Protein AF-A0A925ZQ29-F1 (afdb_monomer)

Solvent-accessible surface area (backbone atoms only — not comparable to full-atom values): 5270 Å² total; per-residue (Å²): 134,81,74,75,77,75,64,22,30,32,40,32,46,75,61,98,73,38,56,29,37,38,25,36,39,97,60,30,33,36,23,27,30,41,42,92,37,60,16,64,64,14,50,39,54,60,71,70,46,78,92,75,82,67,50,79,43,73,69,40,80,59,96,55,77,56,35,92,47,37,48,71,58,49,54,52,51,38,51,53,53,65,68,70,47,78,76,78,75,89,124

Structure (mmCIF, N/CA/C/O backbone):
data_AF-A0A925ZQ29-F1
#
_entry.id   AF-A0A925ZQ29-F1
#
loop_
_atom_site.group_PDB
_atom_site.id
_atom_site.type_symbol
_atom_site.label_atom_id
_atom_site.label_alt_id
_atom_site.label_comp_id
_atom_site.label_asym_id
_atom_site.label_entity_id
_atom_site.label_seq_id
_atom_site.pdbx_PDB_ins_code
_atom_site.Cartn_x
_atom_site.Cartn_y
_atom_site.Cartn_z
_atom_site.occupancy
_atom_site.B_iso_or_equiv
_atom_site.auth_seq_id
_atom_site.auth_comp_id
_atom_site.auth_asym_id
_atom_site.auth_atom_id
_atom_site.pdbx_PDB_model_num
ATOM 1 N N . MET A 1 1 ? -30.324 4.363 7.461 1.00 38.44 1 MET A N 1
ATOM 2 C CA . MET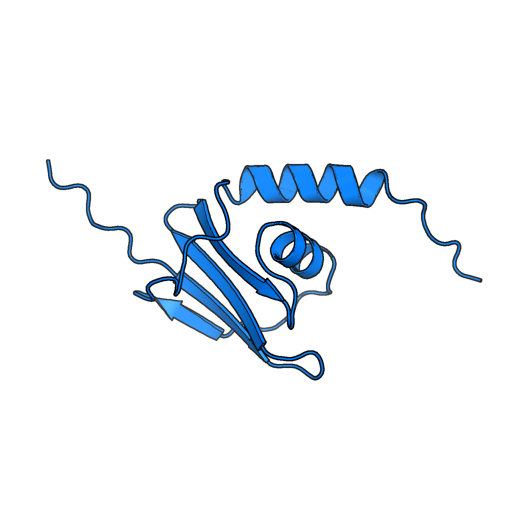 A 1 1 ? -29.618 3.197 6.890 1.00 38.44 1 MET A CA 1
ATOM 3 C C . MET A 1 1 ? -28.143 3.389 7.202 1.00 38.44 1 MET A C 1
ATOM 5 O O . MET A 1 1 ? -27.474 4.131 6.499 1.00 38.44 1 MET A O 1
ATOM 9 N N . SER A 1 2 ? -27.678 2.869 8.340 1.00 38.47 2 SER A N 1
ATOM 10 C CA . SER A 1 2 ? -26.294 3.068 8.777 1.00 38.47 2 SER A CA 1
ATOM 11 C C . SER A 1 2 ? -25.375 2.252 7.879 1.00 38.47 2 SER A C 1
ATOM 13 O O . SER A 1 2 ? -25.413 1.021 7.904 1.00 38.47 2 SER A O 1
ATOM 15 N N . LEU A 1 3 ? -24.576 2.937 7.061 1.00 40.91 3 LEU A N 1
ATOM 16 C CA . LEU A 1 3 ? -23.370 2.359 6.487 1.00 40.91 3 LEU A CA 1
ATOM 17 C C . LEU A 1 3 ? -22.579 1.820 7.680 1.00 40.91 3 LEU A C 1
ATOM 19 O O . LEU A 1 3 ? -22.137 2.603 8.512 1.00 40.91 3 LEU A O 1
ATOM 23 N N . ARG A 1 4 ? -22.475 0.490 7.826 1.00 46.69 4 ARG A N 1
ATOM 24 C CA . ARG A 1 4 ? -21.502 -0.095 8.760 1.00 46.69 4 ARG A CA 1
ATOM 25 C C . ARG A 1 4 ? -20.183 0.604 8.443 1.00 46.69 4 ARG A C 1
ATOM 27 O O . ARG A 1 4 ? -19.837 0.658 7.268 1.00 46.69 4 ARG A O 1
ATOM 34 N N . GLU A 1 5 ? -19.514 1.217 9.400 1.00 53.31 5 GLU A N 1
ATOM 35 C CA . GLU A 1 5 ? -18.199 1.802 9.143 1.00 53.31 5 GLU A CA 1
ATOM 36 C C . GLU A 1 5 ? -17.267 0.643 8.763 1.00 53.31 5 GLU A C 1
ATOM 38 O O . GLU A 1 5 ? -17.325 -0.437 9.361 1.00 53.31 5 GLU A O 1
ATOM 43 N N . GLY A 1 6 ? -16.556 0.778 7.644 1.00 60.69 6 GLY A N 1
ATOM 44 C CA . GLY A 1 6 ? -15.630 -0.250 7.186 1.00 60.69 6 GLY A CA 1
ATOM 45 C C . GLY A 1 6 ? -14.530 -0.419 8.222 1.00 60.69 6 GLY A C 1
ATOM 46 O O . GLY A 1 6 ? -13.982 0.572 8.687 1.00 60.69 6 GLY A O 1
ATOM 47 N N . ARG A 1 7 ? -14.282 -1.659 8.645 1.00 77.81 7 ARG A N 1
ATOM 48 C CA . ARG A 1 7 ? -13.206 -2.010 9.573 1.00 77.81 7 ARG A CA 1
ATOM 49 C C . ARG A 1 7 ? -11.951 -2.183 8.731 1.00 77.81 7 ARG A C 1
ATOM 51 O O . ARG A 1 7 ? -11.821 -3.248 8.119 1.00 77.81 7 ARG A O 1
ATOM 58 N N . PRO A 1 8 ? -11.079 -1.170 8.603 1.00 85.06 8 PRO A N 1
ATOM 59 C CA . PRO A 1 8 ? -10.001 -1.267 7.647 1.00 85.06 8 PRO A CA 1
ATOM 60 C C . PRO A 1 8 ? -9.009 -2.318 8.142 1.00 85.06 8 PRO A C 1
ATOM 62 O O . PRO A 1 8 ? -8.750 -2.459 9.341 1.00 85.06 8 PRO A O 1
ATOM 65 N N . LEU A 1 9 ? -8.505 -3.099 7.201 1.00 93.75 9 LEU A N 1
ATOM 66 C CA . LEU A 1 9 ? -7.502 -4.118 7.429 1.00 93.75 9 LEU A CA 1
ATOM 67 C C . LEU A 1 9 ? -6.137 -3.519 7.125 1.00 93.75 9 LEU A C 1
ATOM 69 O O . LEU A 1 9 ? -5.965 -2.879 6.090 1.00 93.75 9 LEU A O 1
ATOM 73 N N . ARG A 1 10 ? -5.165 -3.768 7.995 1.00 96.12 10 ARG A N 1
ATOM 74 C CA . ARG A 1 10 ? -3.753 -3.501 7.736 1.00 96.12 10 ARG A CA 1
ATOM 75 C C . ARG A 1 10 ? -3.055 -4.829 7.495 1.00 96.12 10 ARG A C 1
ATOM 77 O O . ARG A 1 10 ? -3.131 -5.721 8.336 1.00 96.12 10 ARG A O 1
ATOM 84 N N . ALA A 1 11 ? -2.374 -4.945 6.366 1.00 95.62 11 ALA A N 1
ATOM 85 C CA . ALA A 1 11 ? -1.379 -5.982 6.148 1.00 95.62 11 ALA A CA 1
ATOM 86 C C . ALA A 1 11 ? 0.004 -5.340 6.234 1.00 95.62 11 ALA A C 1
ATOM 88 O O . ALA A 1 11 ? 0.217 -4.298 5.617 1.00 95.62 11 ALA A O 1
ATOM 89 N N . SER A 1 12 ? 0.923 -5.925 6.996 1.00 96.81 12 SER A N 1
ATOM 90 C CA . SER A 1 12 ? 2.270 -5.380 7.160 1.00 96.81 12 SER A CA 1
ATOM 91 C C . SER A 1 12 ? 3.337 -6.455 7.314 1.00 96.81 12 SER A C 1
ATOM 93 O O . SER A 1 12 ? 3.058 -7.598 7.680 1.00 96.81 12 SER A O 1
ATOM 95 N N . TRP A 1 13 ? 4.576 -6.082 7.026 1.00 96.12 13 TRP A N 1
ATOM 96 C CA . TRP A 1 13 ? 5.766 -6.860 7.345 1.00 96.12 13 TRP A CA 1
ATOM 97 C C . TRP A 1 13 ? 6.958 -5.918 7.513 1.00 96.12 13 TRP A C 1
ATOM 99 O O . TRP A 1 13 ? 6.904 -4.740 7.161 1.00 96.12 13 TRP A O 1
ATOM 109 N N . LEU A 1 14 ? 8.033 -6.453 8.078 1.00 95.12 14 LEU A N 1
ATOM 110 C CA . LEU A 1 14 ? 9.292 -5.753 8.277 1.00 95.12 14 LEU A CA 1
ATOM 111 C C . LEU A 1 14 ? 10.398 -6.587 7.637 1.00 95.12 14 LEU A C 1
ATOM 113 O O . LEU A 1 14 ? 10.461 -7.798 7.863 1.00 95.12 14 LEU A O 1
ATOM 117 N N . ASP A 1 15 ? 11.260 -5.948 6.859 1.00 92.31 15 ASP A N 1
ATOM 118 C CA . ASP A 1 15 ? 12.484 -6.555 6.342 1.00 92.31 15 ASP A CA 1
ATOM 119 C C . ASP A 1 15 ? 13.664 -5.569 6.408 1.00 92.31 15 ASP A C 1
ATOM 121 O O . ASP A 1 15 ? 13.620 -4.565 7.122 1.00 92.31 15 ASP A O 1
ATOM 125 N N . ASP A 1 16 ? 14.751 -5.885 5.707 1.00 90.25 16 ASP A N 1
ATOM 126 C CA . ASP A 1 16 ? 15.972 -5.084 5.645 1.00 90.25 16 ASP A CA 1
ATOM 127 C C . ASP A 1 16 ? 15.786 -3.721 4.957 1.00 90.25 16 ASP A C 1
ATOM 129 O O . ASP A 1 16 ? 16.595 -2.818 5.166 1.00 90.25 16 ASP A O 1
ATOM 133 N N . ARG A 1 17 ? 14.712 -3.545 4.178 1.00 87.56 17 ARG A N 1
ATOM 134 C CA . ARG A 1 17 ? 14.355 -2.291 3.494 1.00 87.56 17 ARG A CA 1
ATOM 135 C C . ARG A 1 17 ? 13.437 -1.405 4.335 1.00 87.56 17 ARG A C 1
ATOM 137 O O . ARG A 1 17 ? 13.130 -0.290 3.919 1.00 87.56 17 ARG A O 1
ATOM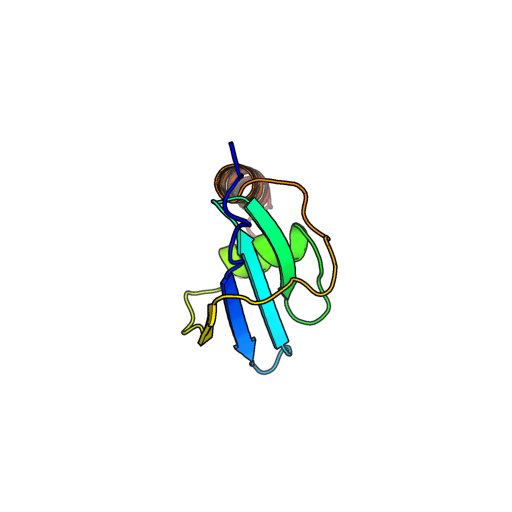 144 N N . GLY A 1 18 ? 13.002 -1.886 5.499 1.00 92.06 18 GLY A N 1
ATOM 145 C CA . GLY A 1 18 ? 12.158 -1.153 6.433 1.00 92.06 18 GLY A CA 1
ATOM 146 C C . GLY A 1 18 ? 10.765 -1.751 6.594 1.00 92.06 18 GLY A C 1
ATOM 147 O O . GLY A 1 18 ? 10.532 -2.937 6.352 1.00 92.06 18 GLY A O 1
ATOM 148 N N . GLU A 1 19 ? 9.850 -0.927 7.102 1.00 94.19 19 GLU A N 1
ATOM 149 C CA . GLU A 1 19 ? 8.459 -1.311 7.331 1.00 94.19 19 GLU A CA 1
ATOM 150 C C . GLU A 1 19 ? 7.646 -1.162 6.047 1.00 94.19 19 GLU A C 1
ATOM 152 O O . GLU A 1 19 ? 7.734 -0.158 5.337 1.00 94.19 19 GLU A O 1
ATOM 157 N N . HIS A 1 20 ? 6.809 -2.160 5.791 1.00 96.31 20 HIS A N 1
ATOM 158 C CA . HIS A 1 20 ? 5.922 -2.200 4.644 1.00 96.31 20 HIS A CA 1
ATOM 159 C C . HIS A 1 20 ? 4.510 -2.449 5.129 1.00 96.31 20 HIS A C 1
ATOM 161 O O . HIS A 1 20 ? 4.271 -3.330 5.958 1.00 96.31 20 HIS A O 1
ATOM 167 N N . GLU A 1 21 ? 3.559 -1.679 4.623 1.00 97.19 21 GLU A N 1
ATOM 168 C CA . GLU A 1 21 ? 2.175 -1.784 5.052 1.00 97.19 21 GLU A CA 1
ATOM 169 C C . GLU A 1 21 ? 1.190 -1.335 3.981 1.00 97.19 21 GLU A C 1
ATOM 171 O O . GLU A 1 21 ? 1.440 -0.405 3.217 1.00 97.19 21 GLU A O 1
ATOM 176 N N . ILE A 1 22 ? 0.030 -1.978 3.963 1.00 96.56 22 ILE A N 1
ATOM 177 C CA . ILE A 1 22 ? -1.097 -1.601 3.123 1.00 96.56 22 ILE A CA 1
ATOM 178 C C . ILE A 1 22 ? -2.382 -1.643 3.942 1.00 96.56 22 ILE A C 1
ATOM 180 O O . ILE A 1 22 ? -2.648 -2.600 4.671 1.00 96.56 22 ILE A O 1
ATOM 184 N N . TYR A 1 23 ? -3.174 -0.583 3.818 1.00 96.56 23 TYR A N 1
ATOM 185 C CA . TYR A 1 23 ? -4.471 -0.435 4.463 1.00 96.56 23 TYR A CA 1
ATOM 186 C C . TYR A 1 23 ? -5.568 -0.589 3.422 1.00 96.56 23 TYR A C 1
ATOM 188 O O . TYR A 1 23 ? -5.586 0.119 2.413 1.00 96.56 23 TYR A O 1
ATOM 196 N N . LEU A 1 24 ? -6.493 -1.501 3.688 1.00 93.94 24 LEU A N 1
ATOM 197 C CA . LEU A 1 24 ? -7.562 -1.902 2.788 1.00 93.94 24 LEU A CA 1
ATOM 198 C C . LEU A 1 24 ? -8.910 -1.738 3.483 1.00 93.94 24 LEU A C 1
ATOM 200 O O . LEU A 1 24 ? -9.094 -2.205 4.603 1.00 93.94 24 LEU A O 1
ATOM 204 N N . ASP A 1 25 ? -9.883 -1.155 2.796 1.00 93.00 25 ASP A N 1
ATOM 205 C CA . ASP A 1 25 ? -11.280 -1.187 3.227 1.00 93.00 25 ASP A CA 1
ATOM 206 C C . ASP A 1 25 ? -12.180 -1.464 2.027 1.00 93.00 25 ASP A C 1
ATOM 208 O O . ASP A 1 25 ? -12.168 -0.735 1.042 1.00 93.00 25 ASP A O 1
ATOM 212 N N . ARG A 1 26 ? -12.954 -2.555 2.084 1.00 89.56 26 ARG A N 1
ATOM 213 C CA . ARG A 1 26 ? -13.918 -2.950 1.031 1.00 89.56 26 ARG A CA 1
ATOM 214 C C . ARG A 1 26 ? -13.340 -2.986 -0.388 1.00 89.56 26 ARG A C 1
ATOM 216 O O . ARG A 1 26 ? -14.020 -2.642 -1.349 1.00 89.56 26 ARG A O 1
ATOM 223 N N . GLY A 1 27 ? -12.096 -3.435 -0.522 1.00 89.12 27 GLY A N 1
ATOM 224 C CA . GLY A 1 27 ? -11.414 -3.505 -1.815 1.00 89.12 27 GLY A CA 1
ATOM 225 C C . GLY A 1 27 ? -10.851 -2.168 -2.303 1.00 89.12 27 GLY A C 1
ATOM 226 O O . GLY A 1 27 ? -10.252 -2.141 -3.375 1.00 89.12 27 GLY A O 1
ATOM 227 N N . GLU A 1 28 ? -10.987 -1.090 -1.531 1.00 93.94 28 GLU A N 1
ATOM 228 C CA . GLU A 1 28 ? -10.247 0.159 -1.712 1.00 93.94 28 GLU A CA 1
ATOM 229 C C . GLU A 1 28 ? -8.929 0.101 -0.946 1.00 93.94 28 GLU A C 1
ATOM 231 O O . GLU A 1 28 ? -8.892 -0.354 0.199 1.00 93.94 28 GLU A O 1
ATOM 236 N N . VAL A 1 29 ? -7.851 0.590 -1.559 1.00 95.38 29 VAL A N 1
ATOM 237 C CA . VAL A 1 29 ? -6.598 0.842 -0.842 1.00 95.38 29 VAL A CA 1
ATOM 238 C C . VAL A 1 29 ? -6.665 2.259 -0.290 1.00 95.38 29 VAL A C 1
ATOM 240 O O . VAL A 1 29 ? -6.853 3.217 -1.038 1.00 95.38 29 VAL A O 1
ATOM 243 N N . LEU A 1 30 ? -6.529 2.390 1.026 1.00 95.75 30 LEU A N 1
ATOM 244 C CA . LEU A 1 30 ? -6.551 3.676 1.721 1.00 95.75 30 LEU A CA 1
ATOM 245 C C . LEU A 1 30 ? -5.146 4.280 1.794 1.00 95.75 30 LEU A C 1
ATOM 247 O O . LEU A 1 30 ? -4.952 5.472 1.559 1.00 95.75 30 LEU A O 1
ATOM 251 N N . HIS A 1 31 ? -4.161 3.443 2.104 1.00 96.44 31 HIS A N 1
ATOM 252 C CA . HIS A 1 31 ? -2.767 3.829 2.267 1.00 96.44 31 HIS A CA 1
ATOM 253 C C . HIS A 1 31 ? -1.868 2.650 1.931 1.00 96.44 31 HIS A C 1
ATOM 255 O O . HIS A 1 31 ? -2.238 1.502 2.176 1.00 96.44 31 HIS A O 1
ATOM 261 N N . ALA A 1 32 ? -0.691 2.942 1.399 1.00 97.19 32 ALA A N 1
ATOM 262 C CA . ALA A 1 32 ? 0.353 1.959 1.190 1.00 97.19 32 ALA A CA 1
ATOM 263 C C . ALA A 1 32 ? 1.719 2.610 1.391 1.00 97.19 32 ALA A C 1
ATOM 265 O O . ALA A 1 32 ? 1.922 3.743 0.942 1.00 97.19 32 ALA A O 1
ATOM 266 N N . ARG A 1 33 ? 2.631 1.872 2.021 1.00 97.56 33 ARG A N 1
ATOM 267 C CA . ARG A 1 33 ? 4.029 2.242 2.225 1.00 97.56 33 ARG A CA 1
ATOM 268 C C . ARG A 1 33 ? 4.931 1.030 2.014 1.00 97.56 33 ARG A C 1
ATOM 270 O O . ARG A 1 33 ? 4.630 -0.038 2.536 1.00 97.56 33 ARG A O 1
ATOM 277 N N . TYR A 1 34 ? 6.011 1.200 1.261 1.00 95.56 34 TYR A N 1
ATOM 278 C CA . TYR A 1 34 ? 7.037 0.183 1.025 1.00 95.56 34 TYR A CA 1
ATOM 279 C C . TYR A 1 34 ? 8.409 0.801 1.313 1.00 95.56 34 TYR A C 1
ATOM 281 O O . TYR A 1 34 ? 8.952 1.519 0.469 1.00 95.56 34 TYR A O 1
ATOM 289 N N . GLY A 1 35 ? 8.932 0.602 2.526 1.00 93.94 35 GLY A N 1
ATOM 290 C CA . GLY A 1 35 ? 10.079 1.360 3.027 1.00 93.94 35 GLY A CA 1
ATOM 291 C C . GLY A 1 35 ? 9.784 2.864 2.996 1.00 93.94 35 GLY A C 1
ATOM 292 O O . GLY A 1 35 ? 8.867 3.337 3.664 1.00 93.94 35 GLY A O 1
ATOM 293 N N . GLU A 1 36 ? 10.525 3.599 2.165 1.00 93.12 36 GLU A N 1
ATOM 294 C CA . GLU A 1 36 ? 10.360 5.049 1.966 1.00 93.12 36 GLU A CA 1
ATOM 295 C C . GLU A 1 36 ? 9.334 5.417 0.877 1.00 93.12 36 GLU A C 1
ATOM 297 O O . GLU A 1 36 ? 8.980 6.586 0.722 1.00 93.12 36 GLU A O 1
ATOM 302 N N . LEU A 1 37 ? 8.856 4.449 0.086 1.00 95.31 37 LEU A N 1
ATOM 303 C CA . LEU A 1 37 ? 7.845 4.702 -0.942 1.00 95.31 37 LEU A CA 1
ATOM 304 C C . LEU A 1 37 ? 6.462 4.797 -0.307 1.00 95.31 37 LEU A C 1
ATOM 306 O O . LEU A 1 37 ? 6.103 3.959 0.514 1.00 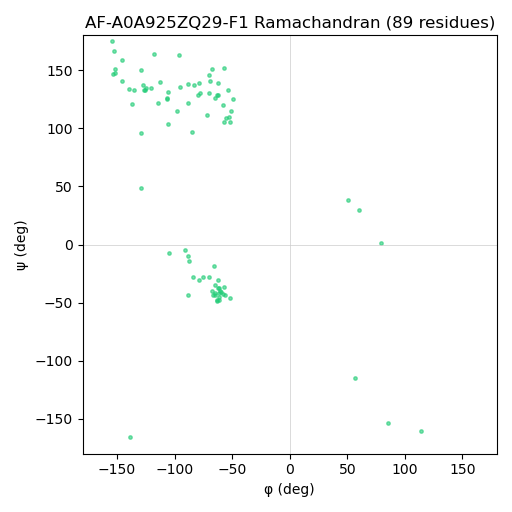95.31 37 LEU A O 1
ATOM 310 N N . GLU A 1 38 ? 5.643 5.741 -0.767 1.00 96.25 38 GLU A N 1
ATOM 311 C CA . GLU A 1 38 ? 4.254 5.895 -0.334 1.00 96.25 38 GLU A CA 1
ATOM 312 C C . GLU A 1 38 ? 3.298 5.982 -1.534 1.00 96.25 38 GLU A C 1
ATOM 314 O O . GLU A 1 38 ? 3.649 6.459 -2.615 1.00 96.25 38 GLU A O 1
ATOM 319 N N . GLY A 1 39 ? 2.059 5.527 -1.344 1.00 95.88 39 GLY A N 1
ATOM 320 C CA . GLY A 1 39 ? 0.983 5.681 -2.319 1.00 95.88 39 GLY A CA 1
ATOM 321 C C . GLY A 1 39 ? 0.977 4.568 -3.374 1.00 95.88 39 GLY A C 1
ATOM 322 O O . GLY A 1 39 ? 1.418 3.452 -3.095 1.00 95.88 39 GLY A O 1
ATOM 323 N N . PRO A 1 40 ? 0.459 4.818 -4.592 1.00 95.50 40 PRO A N 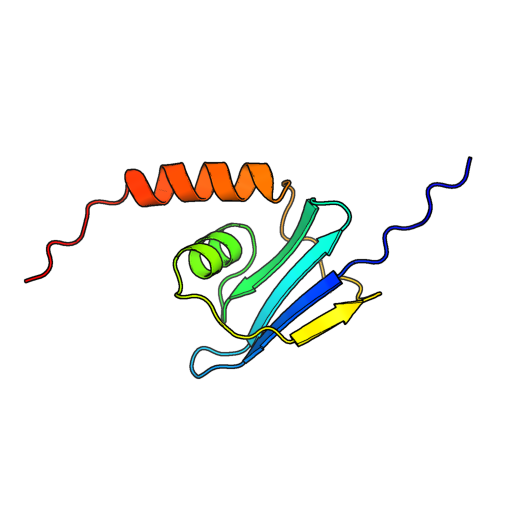1
ATOM 324 C CA . PRO A 1 40 ? 0.336 3.784 -5.623 1.00 95.50 40 PRO A CA 1
ATOM 325 C C . PRO A 1 40 ? 1.664 3.110 -5.991 1.00 95.50 40 PRO A C 1
ATOM 327 O O . PRO A 1 40 ? 1.692 1.898 -6.177 1.00 95.50 40 PRO A O 1
ATOM 330 N N . ALA A 1 41 ? 2.768 3.865 -6.015 1.00 93.94 41 ALA A N 1
ATOM 331 C CA . ALA A 1 41 ? 4.097 3.326 -6.302 1.00 93.94 41 ALA A CA 1
ATOM 332 C C . ALA A 1 41 ? 4.534 2.269 -5.274 1.00 93.94 41 ALA A C 1
ATOM 334 O O . ALA A 1 41 ? 5.111 1.251 -5.648 1.00 93.94 41 ALA A O 1
ATOM 335 N N . ALA A 1 42 ? 4.194 2.463 -3.993 1.00 95.44 42 ALA A N 1
ATOM 336 C CA . ALA A 1 42 ? 4.423 1.449 -2.971 1.00 95.44 42 ALA A CA 1
ATOM 337 C C . ALA A 1 42 ? 3.643 0.168 -3.291 1.00 95.44 42 ALA A C 1
ATOM 339 O O . ALA A 1 42 ? 4.218 -0.912 -3.270 1.00 95.44 42 ALA A O 1
ATOM 340 N N . VAL A 1 43 ? 2.363 0.280 -3.672 1.00 95.19 43 VAL A N 1
ATOM 341 C CA . VAL A 1 43 ? 1.535 -0.876 -4.069 1.00 95.19 43 VAL A CA 1
ATOM 342 C C . VAL A 1 43 ? 2.160 -1.633 -5.240 1.00 95.19 43 VAL A C 1
ATOM 344 O O . VAL A 1 43 ? 2.180 -2.860 -5.233 1.00 95.19 43 VAL A O 1
ATOM 347 N N . PHE A 1 44 ? 2.684 -0.924 -6.238 1.00 94.44 44 PHE A N 1
ATOM 348 C CA . PHE A 1 44 ? 3.315 -1.556 -7.398 1.00 94.44 44 PHE A CA 1
ATOM 349 C C . PHE A 1 44 ? 4.577 -2.313 -6.998 1.00 94.44 44 PHE A C 1
ATOM 351 O O . PHE A 1 44 ? 4.737 -3.466 -7.389 1.00 94.44 44 PHE A O 1
ATOM 358 N N . GLN A 1 45 ? 5.407 -1.720 -6.138 1.00 92.88 45 GLN A N 1
ATOM 359 C CA . GLN A 1 45 ? 6.586 -2.396 -5.612 1.00 92.88 45 GLN A CA 1
ATOM 360 C C . GLN A 1 45 ? 6.222 -3.648 -4.799 1.00 92.88 45 GLN A C 1
ATOM 362 O O . GLN A 1 45 ? 6.905 -4.660 -4.915 1.00 92.88 45 GLN A O 1
ATOM 367 N N . MET A 1 46 ? 5.128 -3.616 -4.027 1.00 92.88 46 MET A N 1
ATOM 368 C CA . MET A 1 46 ? 4.615 -4.794 -3.311 1.00 92.88 46 MET A CA 1
ATOM 369 C C . MET A 1 46 ? 4.131 -5.908 -4.241 1.00 92.88 46 MET A C 1
ATOM 371 O O . MET A 1 46 ? 4.236 -7.076 -3.886 1.00 92.88 46 MET A O 1
ATOM 375 N N . LEU A 1 47 ? 3.544 -5.548 -5.386 1.00 91.50 47 LEU A N 1
ATOM 376 C CA . LEU A 1 47 ? 3.040 -6.502 -6.377 1.00 91.50 47 LEU A CA 1
ATOM 377 C C . LEU A 1 47 ? 4.164 -7.148 -7.198 1.00 91.50 47 LEU A C 1
ATOM 379 O O . LEU A 1 47 ? 3.976 -8.262 -7.683 1.00 91.50 47 LEU A O 1
ATOM 383 N N . ASP A 1 48 ? 5.285 -6.447 -7.373 1.00 91.00 48 ASP A N 1
ATOM 384 C CA . ASP A 1 48 ? 6.470 -6.938 -8.085 1.00 91.00 48 ASP A CA 1
ATOM 385 C C . ASP A 1 48 ? 7.398 -7.782 -7.187 1.00 91.00 48 ASP A C 1
ATOM 387 O O . ASP A 1 48 ? 8.078 -8.693 -7.658 1.00 91.00 48 ASP A O 1
ATOM 391 N N . ASP A 1 49 ? 7.405 -7.522 -5.875 1.00 89.00 49 ASP A N 1
ATOM 392 C CA . ASP A 1 49 ? 8.203 -8.289 -4.914 1.00 89.00 49 ASP A CA 1
ATOM 393 C C . ASP A 1 49 ? 7.639 -9.723 -4.749 1.00 89.00 49 ASP A C 1
ATOM 395 O O . ASP A 1 49 ? 6.421 -9.933 -4.801 1.00 89.00 49 ASP A O 1
ATOM 399 N N . PRO A 1 50 ? 8.488 -10.747 -4.523 1.00 87.94 50 PRO A N 1
ATOM 400 C CA . PRO A 1 50 ? 8.019 -12.111 -4.307 1.00 87.94 50 PRO A CA 1
ATOM 401 C C . PRO A 1 50 ? 7.037 -12.211 -3.128 1.00 87.94 50 PRO A C 1
ATOM 403 O O . PRO A 1 50 ? 7.160 -11.442 -2.174 1.00 87.94 50 PRO A O 1
ATOM 406 N N . PRO A 1 51 ? 6.109 -13.189 -3.126 1.00 86.00 51 PRO A N 1
ATOM 407 C CA . PRO A 1 51 ? 5.151 -13.352 -2.036 1.00 86.00 51 PRO A CA 1
ATOM 408 C C . PRO A 1 51 ? 5.830 -13.451 -0.665 1.00 86.00 51 PRO A C 1
ATOM 410 O O . PRO A 1 51 ? 6.764 -14.235 -0.478 1.00 86.00 51 PRO A O 1
ATOM 413 N N . ARG A 1 52 ? 5.321 -12.690 0.309 1.00 86.88 52 ARG A N 1
ATOM 414 C CA . ARG A 1 52 ? 5.823 -12.666 1.691 1.00 86.88 52 ARG A CA 1
ATOM 415 C C . ARG A 1 52 ? 4.762 -13.129 2.682 1.00 86.88 52 ARG A C 1
ATOM 417 O O . ARG A 1 52 ? 3.575 -13.190 2.372 1.00 86.88 52 ARG A O 1
ATOM 424 N N . ALA A 1 53 ? 5.200 -13.467 3.892 1.00 91.56 53 ALA A N 1
ATOM 425 C CA . ALA A 1 53 ? 4.293 -13.631 5.020 1.00 91.56 53 ALA A CA 1
ATOM 426 C C . ALA A 1 53 ? 3.906 -12.246 5.557 1.00 91.56 53 ALA A C 1
ATOM 428 O O . ALA A 1 53 ? 4.779 -11.417 5.808 1.00 91.56 53 ALA A O 1
ATOM 429 N N . TYR A 1 54 ? 2.607 -12.019 5.746 1.00 92.62 54 TYR A N 1
ATOM 430 C CA . TYR A 1 54 ? 2.067 -10.751 6.231 1.00 92.62 54 TYR A CA 1
ATOM 431 C C . TYR A 1 54 ? 1.470 -10.921 7.624 1.00 92.62 54 TYR A C 1
ATOM 433 O O . TYR A 1 54 ? 0.751 -11.887 7.890 1.00 92.62 54 TYR A O 1
ATOM 441 N N . ASN A 1 55 ? 1.702 -9.933 8.481 1.00 95.69 55 ASN A N 1
ATOM 442 C CA . ASN A 1 55 ? 0.901 -9.723 9.676 1.00 95.69 55 ASN A CA 1
ATOM 443 C C . ASN A 1 55 ? -0.389 -9.016 9.271 1.00 95.69 55 ASN A C 1
ATOM 445 O O . ASN A 1 55 ? -0.349 -8.000 8.578 1.00 95.69 55 ASN A O 1
ATOM 449 N N . ILE A 1 56 ? -1.529 -9.560 9.694 1.00 95.06 56 ILE A N 1
ATOM 450 C CA . ILE A 1 56 ? -2.849 -9.023 9.367 1.00 95.06 56 ILE A CA 1
ATOM 451 C C . ILE A 1 56 ? -3.516 -8.522 10.643 1.00 95.06 56 ILE A C 1
ATOM 453 O O . ILE A 1 56 ? -3.747 -9.287 11.577 1.00 95.06 56 ILE A O 1
ATOM 457 N N . GLU A 1 57 ? -3.875 -7.244 10.652 1.00 95.00 57 GLU A N 1
ATOM 458 C CA . GLU A 1 57 ? -4.588 -6.588 11.743 1.00 95.00 57 GLU A CA 1
ATOM 459 C C . GLU A 1 57 ? -5.923 -6.030 11.227 1.00 95.00 57 GLU A C 1
ATOM 461 O O . GLU A 1 57 ? -5.980 -5.398 10.172 1.00 95.00 57 GLU A O 1
ATOM 466 N N . GLN A 1 58 ? -7.008 -6.249 11.969 1.00 92.81 58 GLN A N 1
ATOM 467 C CA . GLN A 1 58 ? -8.327 -5.672 11.675 1.00 92.81 58 GLN A CA 1
ATOM 468 C C . GLN A 1 58 ? -8.551 -4.392 12.484 1.00 92.81 58 GLN A C 1
ATOM 470 O O . GLN A 1 58 ? -7.869 -4.161 13.481 1.00 92.81 58 GLN A O 1
ATOM 475 N N . ASP A 1 59 ? -9.532 -3.583 12.074 1.00 89.50 59 ASP A N 1
ATOM 476 C CA . ASP A 1 59 ? -9.927 -2.356 12.781 1.00 89.50 59 ASP A CA 1
ATOM 477 C C . ASP A 1 59 ? -8.784 -1.327 12.901 1.00 89.50 59 ASP A C 1
ATOM 479 O O . ASP A 1 59 ? -8.713 -0.548 13.853 1.00 89.50 59 ASP A O 1
ATOM 483 N N . ARG A 1 60 ? -7.865 -1.313 11.927 1.00 89.25 60 ARG A N 1
ATOM 484 C CA . ARG A 1 60 ? -6.724 -0.393 11.908 1.00 89.25 60 ARG A CA 1
ATOM 485 C C . ARG A 1 60 ? -7.022 0.805 11.025 1.00 89.25 60 ARG A C 1
ATOM 487 O O . ARG A 1 60 ? -7.131 0.682 9.811 1.00 89.25 60 ARG A O 1
ATOM 494 N N . THR A 1 61 ? -7.092 1.985 11.627 1.00 88.75 61 THR A N 1
ATOM 495 C CA . THR A 1 61 ? -7.203 3.240 10.879 1.00 88.75 61 THR A CA 1
ATOM 496 C C . THR A 1 61 ? -5.893 3.533 10.155 1.00 88.75 61 THR A C 1
ATOM 498 O O . THR A 1 61 ? -4.826 3.495 10.767 1.00 88.75 61 THR A O 1
ATOM 501 N N . ALA A 1 62 ? -5.976 3.839 8.860 1.00 90.06 62 ALA A N 1
ATOM 502 C CA . ALA A 1 62 ? -4.821 4.302 8.102 1.00 90.06 62 ALA A CA 1
ATOM 503 C C . ALA A 1 62 ? -4.307 5.634 8.682 1.00 90.06 62 ALA A C 1
ATOM 505 O O . ALA A 1 62 ? -5.128 6.497 9.006 1.00 90.06 62 ALA A O 1
ATOM 506 N N . PRO A 1 63 ? -2.982 5.838 8.799 1.00 90.00 63 PRO A N 1
ATOM 507 C CA . PRO A 1 63 ? -2.425 7.074 9.358 1.00 90.00 63 PRO A CA 1
ATOM 508 C C . PRO A 1 63 ? -2.794 8.303 8.516 1.00 90.00 63 PRO A C 1
ATOM 510 O O . PRO A 1 63 ? -2.955 9.405 9.034 1.00 90.00 63 PRO A O 1
ATOM 513 N N . GLN A 1 64 ? -2.958 8.092 7.213 1.00 91.19 64 GLN A N 1
ATOM 514 C CA . GLN A 1 64 ? -3.411 9.065 6.233 1.00 91.19 64 GLN A CA 1
ATOM 515 C C . GLN A 1 64 ? -4.051 8.332 5.053 1.00 91.19 64 GLN A C 1
ATOM 517 O O . GLN A 1 64 ? -4.006 7.105 4.981 1.00 91.19 64 GLN A O 1
ATOM 522 N N . ARG A 1 65 ? -4.622 9.075 4.101 1.00 93.06 65 ARG A N 1
ATOM 523 C CA . ARG A 1 65 ? -5.072 8.513 2.825 1.00 93.06 65 ARG A CA 1
ATOM 524 C C . ARG A 1 65 ? -4.106 8.916 1.718 1.00 93.06 65 ARG A C 1
ATOM 526 O O . ARG A 1 65 ? -4.150 10.053 1.262 1.00 93.06 65 ARG A O 1
ATOM 533 N N . SER A 1 66 ? -3.259 7.982 1.290 1.00 94.94 66 SER A N 1
ATOM 534 C CA . SER A 1 66 ? -2.292 8.200 0.201 1.00 94.94 66 SER A CA 1
ATOM 535 C C . SER A 1 66 ? -2.699 7.526 -1.111 1.00 94.94 66 SER A C 1
ATOM 537 O O . SER A 1 66 ? -2.082 7.757 -2.149 1.00 94.94 66 SER A O 1
ATOM 539 N N . VAL A 1 67 ? -3.759 6.709 -1.091 1.00 94.75 67 VAL A N 1
ATOM 540 C CA . VAL A 1 67 ? -4.272 6.010 -2.271 1.00 94.75 67 VAL A CA 1
ATOM 541 C C . VAL A 1 67 ? -5.773 6.268 -2.435 1.00 94.75 67 VAL A C 1
ATOM 543 O O . VAL A 1 67 ? -6.560 6.288 -1.484 1.00 94.75 67 VAL A O 1
ATOM 546 N N . PHE A 1 68 ? -6.170 6.507 -3.685 1.00 92.69 68 PHE A N 1
ATOM 547 C CA . PHE A 1 68 ? -7.540 6.832 -4.088 1.00 92.69 68 PHE A CA 1
ATOM 548 C C . PHE A 1 68 ? -7.980 5.917 -5.234 1.00 92.69 68 PHE A C 1
ATOM 550 O O . PHE A 1 68 ? -8.433 6.374 -6.284 1.00 92.69 68 PHE A O 1
ATOM 557 N N . ALA A 1 6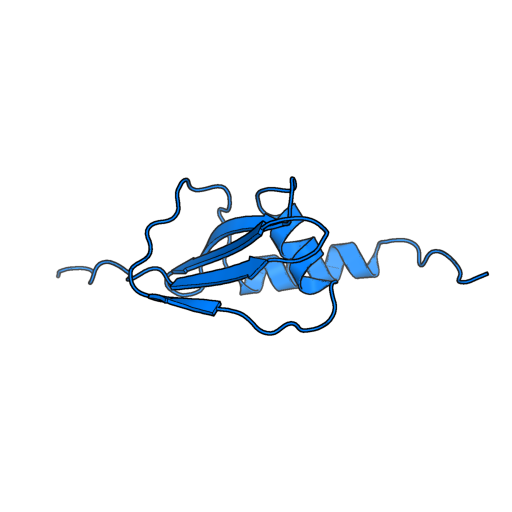9 ? -7.768 4.615 -5.060 1.00 92.44 69 ALA A N 1
ATOM 558 C CA . ALA A 1 69 ? -8.097 3.615 -6.060 1.00 92.44 69 ALA A CA 1
ATOM 559 C C . ALA A 1 69 ? -8.423 2.265 -5.417 1.00 92.44 69 ALA A C 1
ATOM 561 O O . ALA A 1 69 ? -7.852 1.881 -4.391 1.00 92.44 69 ALA A O 1
ATOM 562 N N . SER A 1 70 ? -9.281 1.512 -6.103 1.00 95.44 70 SER A N 1
ATOM 563 C CA . SER A 1 70 ? -9.545 0.125 -5.761 1.00 95.44 70 SER A CA 1
ATOM 564 C C . SER A 1 70 ? -8.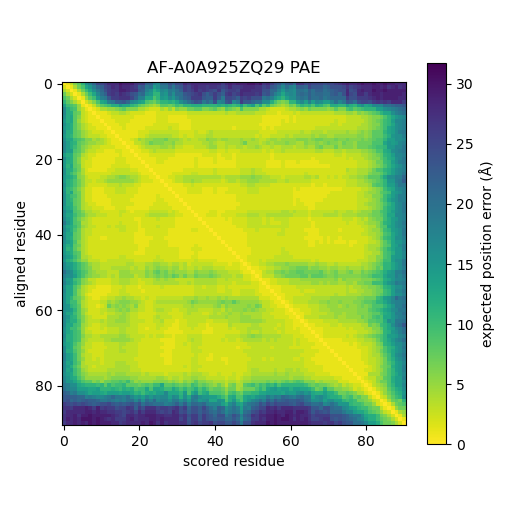325 -0.754 -6.020 1.00 95.44 70 SER A C 1
ATOM 566 O O . SER A 1 70 ? -7.537 -0.508 -6.940 1.00 95.44 70 SER A O 1
ATOM 568 N N . TRP A 1 71 ? -8.208 -1.834 -5.250 1.00 93.12 71 TRP A N 1
ATOM 569 C CA . TRP A 1 71 ? -7.201 -2.874 -5.441 1.00 93.12 71 TRP A CA 1
ATOM 570 C C . TRP A 1 71 ? -7.194 -3.387 -6.884 1.00 93.12 71 TRP A C 1
ATOM 572 O O . TRP A 1 71 ? -6.148 -3.441 -7.522 1.00 93.12 71 TRP A O 1
ATOM 582 N N . ALA A 1 72 ? -8.374 -3.664 -7.449 1.00 93.94 72 ALA A N 1
ATOM 583 C CA . ALA A 1 72 ? -8.503 -4.128 -8.829 1.00 93.94 72 ALA A CA 1
ATOM 584 C C . ALA A 1 72 ? -7.927 -3.126 -9.847 1.00 93.94 72 ALA A C 1
ATOM 586 O O . ALA A 1 72 ? -7.244 -3.527 -10.791 1.00 93.94 72 ALA A O 1
ATOM 587 N N . ARG A 1 73 ? -8.164 -1.822 -9.646 1.00 94.50 73 ARG A N 1
ATOM 588 C CA . ARG A 1 73 ? -7.611 -0.772 -10.511 1.00 94.50 73 ARG A CA 1
ATOM 589 C C . ARG A 1 73 ? -6.093 -0.679 -10.379 1.00 94.50 73 ARG A C 1
ATOM 591 O O . ARG A 1 73 ? -5.420 -0.506 -11.391 1.00 94.50 73 ARG A O 1
ATOM 598 N N . LE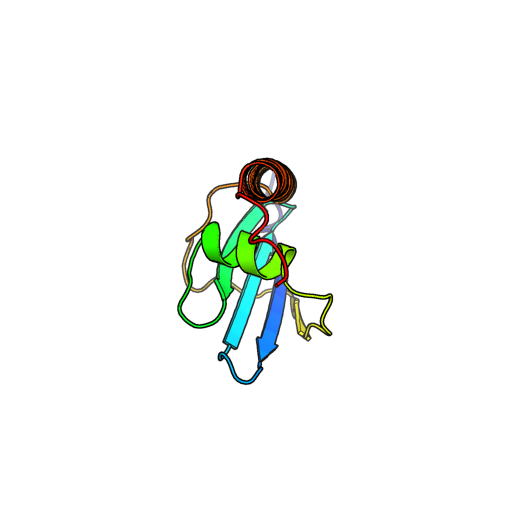U A 1 74 ? -5.561 -0.816 -9.166 1.00 94.38 74 LEU A N 1
ATOM 599 C CA . LEU A 1 74 ? -4.118 -0.801 -8.917 1.00 94.38 74 LEU A CA 1
ATOM 600 C C . LEU A 1 74 ? -3.428 -2.019 -9.531 1.00 94.38 74 LEU A C 1
ATOM 602 O O . LEU A 1 74 ? -2.425 -1.845 -10.208 1.00 94.38 74 LEU A O 1
ATOM 606 N N . CYS A 1 75 ? -3.992 -3.222 -9.398 1.00 91.69 75 CYS A N 1
ATOM 607 C CA . CYS A 1 75 ? -3.459 -4.414 -10.062 1.00 91.69 75 CYS A CA 1
ATOM 6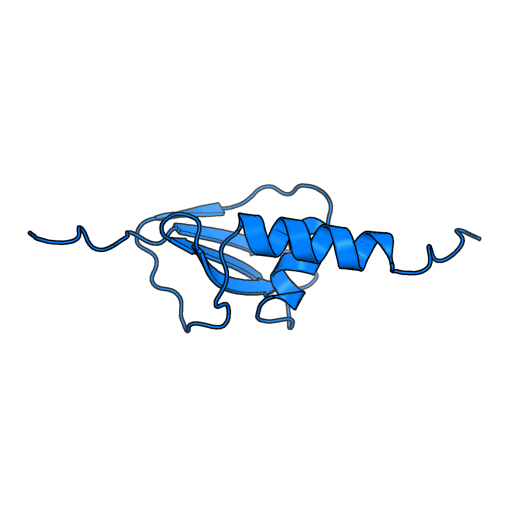08 C C . CYS A 1 75 ? -3.451 -4.267 -11.588 1.00 91.69 75 CYS A C 1
ATOM 610 O O . CYS A 1 75 ? -2.495 -4.674 -12.245 1.00 91.69 75 CYS A O 1
ATOM 612 N N . HIS A 1 76 ? -4.505 -3.679 -12.162 1.00 92.31 76 HIS A N 1
ATOM 613 C CA . HIS A 1 76 ? -4.540 -3.395 -13.593 1.00 92.31 76 HIS A CA 1
ATOM 614 C C . HIS A 1 76 ? -3.450 -2.391 -13.996 1.00 92.31 76 HIS A C 1
ATOM 616 O O . HIS A 1 76 ? -2.736 -2.632 -14.964 1.00 92.31 76 HIS A O 1
ATOM 622 N N . ALA A 1 77 ? -3.311 -1.283 -13.261 1.00 91.44 77 ALA A N 1
ATOM 623 C CA . ALA A 1 77 ? -2.294 -0.267 -13.530 1.00 91.44 77 ALA A CA 1
ATOM 624 C C . ALA A 1 77 ? -0.870 -0.833 -13.410 1.00 91.44 77 ALA A C 1
ATOM 626 O O . ALA A 1 77 ? -0.091 -0.692 -14.346 1.00 91.44 77 ALA A O 1
ATOM 627 N N . ALA A 1 78 ? -0.579 -1.563 -12.329 1.00 89.44 78 ALA A N 1
ATOM 628 C CA . ALA A 1 78 ? 0.704 -2.227 -12.114 1.00 89.44 78 ALA A CA 1
ATOM 629 C C . ALA A 1 78 ? 1.045 -3.168 -13.271 1.00 89.44 78 ALA A C 1
ATOM 631 O O . ALA A 1 78 ? 2.159 -3.159 -13.775 1.00 89.44 78 ALA A O 1
ATOM 632 N N . ARG A 1 79 ? 0.070 -3.950 -13.750 1.00 86.38 79 ARG A N 1
ATOM 633 C CA . ARG A 1 79 ? 0.276 -4.829 -14.902 1.00 86.38 79 ARG A CA 1
ATOM 634 C C . ARG A 1 79 ? 0.637 -4.049 -16.167 1.00 86.38 79 ARG A C 1
ATOM 636 O O . ARG A 1 79 ? 1.486 -4.518 -16.912 1.00 86.38 79 ARG A O 1
ATOM 643 N N . CYS A 1 80 ? -0.007 -2.914 -16.435 1.00 85.31 80 CYS A N 1
ATOM 644 C CA . CYS A 1 80 ? 0.353 -2.075 -17.579 1.00 85.31 80 CYS A CA 1
ATOM 645 C C . CYS A 1 80 ? 1.782 -1.533 -17.434 1.00 85.31 80 CYS A C 1
ATOM 647 O O . CYS A 1 80 ? 2.587 -1.712 -18.339 1.00 85.31 80 CYS A O 1
ATOM 649 N N . GLU A 1 81 ? 2.127 -0.972 -16.273 1.00 78.38 81 GLU A N 1
ATOM 650 C CA . GLU A 1 81 ? 3.459 -0.398 -16.037 1.00 78.38 81 GLU A CA 1
ATOM 651 C C . GLU A 1 81 ? 4.582 -1.447 -16.066 1.00 78.38 81 GLU A C 1
ATOM 653 O O . GLU A 1 81 ? 5.621 -1.221 -16.681 1.00 78.38 81 GLU A O 1
ATOM 658 N N . LEU A 1 82 ? 4.367 -2.621 -15.466 1.00 70.88 82 LEU A N 1
ATOM 659 C CA . LEU A 1 82 ? 5.352 -3.709 -15.442 1.00 70.88 82 LEU A CA 1
ATOM 660 C C . LEU A 1 82 ? 5.552 -4.366 -16.816 1.00 70.88 82 LEU A C 1
ATOM 662 O O . LEU A 1 82 ? 6.624 -4.901 -17.088 1.00 70.88 82 LEU A O 1
ATOM 666 N N . LEU A 1 83 ? 4.533 -4.356 -17.684 1.00 66.75 83 LEU A N 1
ATOM 667 C CA . LEU A 1 83 ? 4.655 -4.869 -19.053 1.00 66.75 83 LEU A CA 1
ATOM 668 C C . LEU A 1 83 ? 5.346 -3.874 -19.993 1.00 66.75 83 LEU A C 1
ATOM 670 O O . LEU A 1 83 ? 6.021 -4.313 -20.925 1.00 66.75 83 LEU A O 1
ATOM 674 N N . ASP A 1 84 ? 5.192 -2.572 -19.745 1.00 60.84 84 ASP A N 1
ATOM 675 C C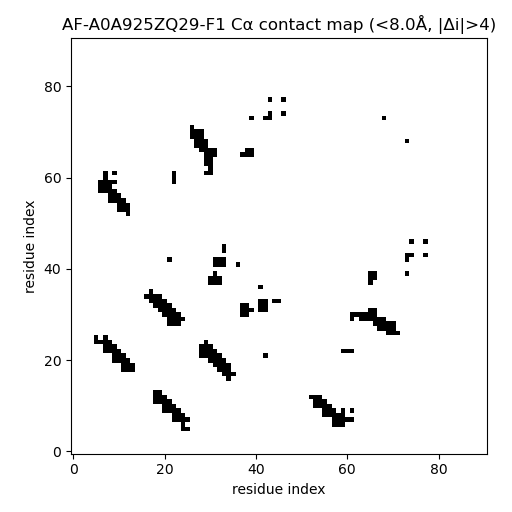A . ASP A 1 84 ? 5.789 -1.505 -20.556 1.00 60.84 84 ASP A CA 1
ATOM 676 C C . ASP A 1 84 ? 7.214 -1.129 -20.107 1.00 60.84 84 ASP A C 1
ATOM 678 O O . ASP A 1 84 ? 7.956 -0.487 -20.858 1.00 60.84 84 ASP A O 1
ATOM 682 N N . ALA A 1 85 ? 7.642 -1.550 -18.912 1.00 58.28 85 ALA A N 1
ATOM 683 C CA . ALA A 1 85 ? 9.024 -1.401 -18.477 1.00 58.28 85 ALA A CA 1
ATOM 684 C C . ALA A 1 85 ? 9.953 -2.250 -19.372 1.00 58.28 85 ALA A C 1
ATOM 686 O O . ALA A 1 85 ? 9.738 -3.460 -19.514 1.00 58.28 85 ALA A O 1
ATOM 687 N N . PRO A 1 86 ? 11.008 -1.670 -19.983 1.00 53.44 86 PRO A N 1
ATOM 688 C CA . PRO A 1 86 ? 11.971 -2.457 -20.735 1.00 53.44 86 PRO A CA 1
ATOM 689 C C . PRO A 1 86 ? 12.556 -3.498 -19.788 1.00 53.44 86 PRO A C 1
ATOM 691 O O . PRO A 1 86 ? 13.146 -3.143 -18.768 1.00 53.44 86 PRO A O 1
ATOM 694 N N . ARG A 1 87 ? 12.382 -4.784 -20.116 1.00 56.09 87 ARG A N 1
ATOM 695 C CA . ARG A 1 87 ? 13.093 -5.867 -19.434 1.00 56.09 87 ARG A CA 1
ATOM 696 C C . ARG A 1 87 ? 14.568 -5.503 -19.474 1.00 56.09 87 ARG A C 1
ATOM 698 O O . ARG A 1 87 ? 15.177 -5.593 -20.538 1.00 56.09 87 ARG A O 1
ATOM 705 N N . ALA A 1 88 ? 15.122 -5.064 -18.345 1.00 50.25 88 ALA A N 1
ATOM 706 C CA . ALA A 1 88 ? 16.557 -4.967 -18.195 1.00 50.25 88 ALA A CA 1
ATOM 707 C C . ALA A 1 88 ? 17.079 -6.367 -18.511 1.00 50.25 88 ALA A C 1
ATOM 709 O O . ALA A 1 88 ? 16.775 -7.338 -17.817 1.00 50.25 88 ALA A O 1
ATOM 710 N N . SER A 1 89 ? 17.725 -6.477 -19.665 1.00 48.12 89 SER A N 1
ATOM 711 C CA . SER A 1 89 ? 18.351 -7.688 -20.153 1.00 48.12 89 SER A CA 1
ATOM 712 C C . SER A 1 89 ? 19.235 -8.222 -19.039 1.00 48.12 89 SER A C 1
ATOM 714 O O . SER A 1 89 ? 20.188 -7.552 -18.645 1.00 48.12 89 SER A O 1
ATOM 716 N N . ALA A 1 90 ? 18.877 -9.395 -18.516 1.00 45.00 90 ALA A N 1
ATOM 717 C CA . ALA A 1 90 ? 19.755 -10.180 -17.671 1.00 45.00 90 ALA A CA 1
ATOM 718 C C . ALA A 1 90 ? 21.036 -10.439 -18.478 1.00 45.00 90 ALA A C 1
ATOM 720 O O . ALA A 1 90 ? 21.006 -11.171 -19.470 1.00 45.00 90 ALA A O 1
ATOM 721 N N . GLY A 1 91 ? 22.098 -9.725 -18.110 1.00 39.88 91 GLY A N 1
ATOM 722 C CA . GLY A 1 91 ? 23.476 -9.992 -18.511 1.00 39.88 91 GLY A CA 1
ATOM 723 C C . GLY A 1 91 ? 24.156 -10.888 -17.492 1.00 39.88 91 GLY A C 1
ATOM 724 O O . GLY A 1 91 ? 23.721 -10.867 -16.317 1.00 39.88 91 GLY A O 1
#

pLDDT: mean 85.36, std 16.43, range [38.44, 97.56]

Secondary structure (DSSP, 8-state):
---PPP--EEEEEEETTEEEEEEEETTEEEEEEETTEESHHHHHHHHHSPP---EEESS---SS----EEHHHHHHHHHHHHHHS------

Sequence (91 aa):
MSLREGRPLRASWLDDRGEHEIYLDRGEVLHARYGELEGPAAVFQMLDDPPRAYNIEQDRTAPQRSVFASWARLCHAARCELLDAPRASAG

Mean predicted aligned error: 6.98 Å

Nearest PDB structures (foldseek):
  5xau-assembly2_D  TM=5.902E-01  e=8.594E-01  Homo sapiens
  6ga0-assembly1_A  TM=5.833E-01  e=6.460E+00  Saccharolobus solfataricus P2
  3kzy-assembly2_B  TM=4.567E-01  e=4.758E+00  Homo sapiens
  5ig9-assembly2_D  TM=3.396E-01  e=6.867E+00  Microcystis aeruginosa MRC
  3vwk-assembly1_A  TM=3.201E-01  e=6.460E+00  Homo sapiens

Foldseek 3Di:
DDPPPFFWKKKWDADPLGIWIWIDTPQFTFWTDDNPDIELVRVLVVVPDPDDDIDMDTNDDDPGGRYDDGNVVSVVVSVVVVVPPPPPPDD

Radius of gyration: 14.46 Å; Cα contacts (8 Å, |Δi|>4): 142; chains: 1; bounding box: 53×23×34 Å